Protein AF-A0A919CP93-F1 (afdb_monomer_lite)

InterPro domains:
  IPR036648 Nitrile hydratase alpha /Thiocyanate hydrolase gamma superfamily [G3DSA:3.90.330.10] (2-70)
  IPR036648 Nitrile hydratase alpha /Thiocyanate hydrolase gamma superfamily [SSF56209] (17-56)

Foldseek 3Di:
DDPPPDPPVDQDFLLCCQVPPVLVVCCQVPVQVSVVSNVQHDDPQKDWHKDFDADDPPQPGRTFKIKIWIDHPPDIFIAIDGHLCDQPSCCVRPVGRQHNDRRDVSSSVVRNVRSCVRCVSVVDDD

Structure (mmCIF, N/CA/C/O backbone):
data_AF-A0A919CP93-F1
#
_entry.id   AF-A0A919CP93-F1
#
loop_
_atom_site.group_PDB
_atom_site.id
_atom_site.type_symbol
_atom_site.label_atom_id
_atom_site.label_alt_id
_atom_site.label_comp_id
_atom_site.label_asym_id
_atom_site.label_entity_id
_atom_site.label_seq_id
_atom_site.pdbx_PDB_ins_code
_atom_site.Cartn_x
_atom_site.Cartn_y
_atom_site.Cartn_z
_atom_site.occupancy
_atom_site.B_iso_or_equiv
_atom_site.auth_seq_id
_atom_site.auth_comp_id
_atom_site.auth_asym_id
_atom_site.auth_atom_id
_atom_site.pdbx_PDB_model_num
ATOM 1 N N . MET A 1 1 ? -6.325 23.491 -28.810 1.00 34.91 1 MET A N 1
ATOM 2 C CA . MET A 1 1 ? -6.969 23.348 -27.488 1.00 34.91 1 MET A CA 1
ATOM 3 C C . MET A 1 1 ? -5.973 22.654 -26.580 1.00 34.91 1 MET A C 1
ATOM 5 O O . MET A 1 1 ? -5.785 21.454 -26.713 1.00 34.91 1 MET A O 1
ATOM 9 N N . ALA A 1 2 ? -5.237 23.422 -25.778 1.00 32.25 2 ALA A N 1
ATOM 10 C CA . ALA A 1 2 ? -4.316 22.865 -24.796 1.00 32.25 2 ALA A CA 1
ATOM 11 C C . ALA A 1 2 ? -5.155 22.391 -23.607 1.00 32.25 2 ALA A C 1
ATOM 13 O O . ALA A 1 2 ? -5.839 23.199 -22.982 1.00 32.25 2 ALA A O 1
ATOM 14 N N . VAL A 1 3 ? -5.171 21.082 -23.364 1.00 37.38 3 VAL A N 1
ATOM 15 C CA . VAL A 1 3 ? -5.773 20.525 -22.156 1.00 37.38 3 VAL A CA 1
ATOM 16 C C . VAL A 1 3 ? -4.881 20.931 -20.986 1.00 37.38 3 VAL A C 1
ATOM 18 O O . VAL A 1 3 ? -3.720 20.542 -20.904 1.00 37.38 3 VAL A O 1
ATOM 21 N N . GLN A 1 4 ? -5.405 21.813 -20.143 1.00 33.88 4 GLN A N 1
ATOM 22 C CA . GLN A 1 4 ? -4.829 22.127 -18.845 1.00 33.88 4 GLN A CA 1
ATOM 23 C C . GLN A 1 4 ? -5.000 20.886 -17.972 1.00 33.88 4 GLN A C 1
ATOM 25 O O . GLN A 1 4 ? -6.109 20.577 -17.542 1.00 33.88 4 GLN A O 1
ATOM 30 N N . THR A 1 5 ? -3.920 20.139 -17.756 1.00 40.50 5 THR A N 1
ATOM 31 C CA . THR A 1 5 ? -3.876 19.142 -16.688 1.00 40.50 5 THR A CA 1
ATOM 32 C C . THR A 1 5 ? -3.681 19.916 -15.394 1.00 40.50 5 THR A C 1
ATOM 34 O O . THR A 1 5 ? -2.622 20.477 -15.142 1.00 40.50 5 THR A O 1
ATOM 37 N N . GLN A 1 6 ? -4.771 20.038 -14.653 1.00 37.25 6 GLN A N 1
ATOM 38 C CA . GLN A 1 6 ? -4.852 20.649 -13.340 1.00 37.25 6 GLN A CA 1
ATOM 39 C C . GLN A 1 6 ? -3.859 19.963 -12.385 1.00 37.25 6 GLN A C 1
ATOM 41 O O . GLN A 1 6 ? -3.941 18.756 -12.162 1.00 37.25 6 GLN A O 1
ATOM 46 N N . ASP A 1 7 ? -2.906 20.733 -11.859 1.00 41.09 7 ASP A N 1
ATOM 47 C CA . ASP A 1 7 ? -2.049 20.373 -10.725 1.00 41.09 7 ASP A CA 1
ATOM 48 C C . ASP A 1 7 ? -2.902 20.333 -9.441 1.00 41.09 7 ASP A C 1
ATOM 50 O O . ASP A 1 7 ? -2.888 21.245 -8.614 1.00 41.09 7 ASP A O 1
ATOM 54 N N . ASP A 1 8 ? -3.687 19.270 -9.278 1.00 41.16 8 ASP A N 1
ATOM 55 C CA . ASP A 1 8 ? -4.233 18.870 -7.983 1.00 41.16 8 ASP A CA 1
ATOM 56 C C . ASP A 1 8 ? -3.084 18.251 -7.177 1.00 41.16 8 ASP A C 1
ATOM 58 O O . ASP A 1 8 ? -2.821 17.066 -7.351 1.00 41.16 8 ASP A O 1
ATOM 62 N N . GLY A 1 9 ? -2.355 19.052 -6.380 1.00 43.19 9 GLY A N 1
ATOM 63 C CA . GLY A 1 9 ? -1.262 18.651 -5.465 1.00 43.19 9 GLY A CA 1
ATOM 64 C C . GLY A 1 9 ? -0.822 17.185 -5.582 1.00 43.19 9 GLY A C 1
ATOM 65 O O . GLY A 1 9 ? -1.248 16.347 -4.788 1.00 43.19 9 GLY A O 1
ATOM 66 N N . ALA A 1 10 ? -0.058 16.874 -6.634 1.00 56.97 10 ALA A N 1
ATOM 67 C CA . ALA A 1 10 ? 0.012 15.523 -7.178 1.00 56.97 10 ALA A CA 1
ATOM 68 C C . ALA A 1 10 ? 0.591 14.523 -6.169 1.00 56.97 10 ALA A C 1
ATOM 70 O O . ALA A 1 10 ? 1.747 14.635 -5.760 1.00 56.97 10 ALA A O 1
ATOM 71 N N . ALA A 1 11 ? -0.210 13.519 -5.800 1.00 76.25 11 ALA A N 1
ATOM 72 C CA . ALA A 1 11 ? 0.276 12.344 -5.088 1.00 76.25 11 ALA A CA 1
ATOM 73 C C . ALA A 1 11 ? 1.492 11.772 -5.827 1.00 76.25 11 ALA A C 1
ATOM 75 O O . ALA A 1 11 ? 1.420 11.504 -7.032 1.00 76.25 11 ALA A O 1
ATOM 76 N N . ILE A 1 12 ? 2.606 11.591 -5.118 1.00 85.56 12 ILE A N 1
ATOM 77 C CA . ILE A 1 12 ? 3.818 11.054 -5.735 1.00 85.56 12 ILE A CA 1
ATOM 78 C C . ILE A 1 12 ? 3.608 9.571 -6.069 1.00 85.56 12 ILE A C 1
ATOM 80 O O . ILE A 1 12 ? 2.811 8.875 -5.434 1.00 85.56 12 ILE A O 1
ATOM 84 N N . SER A 1 13 ? 4.307 9.078 -7.091 1.00 88.19 13 SER A N 1
ATOM 85 C CA . SER A 1 13 ? 4.160 7.685 -7.523 1.00 88.19 13 SER A CA 1
ATOM 86 C C . SER A 1 13 ? 4.584 6.709 -6.426 1.00 88.19 13 SER A C 1
ATOM 88 O O . SER A 1 13 ? 5.592 6.922 -5.751 1.00 88.19 13 SER A O 1
ATOM 90 N N . THR A 1 14 ? 3.875 5.583 -6.302 1.00 88.31 14 THR A N 1
ATOM 91 C CA . THR A 1 14 ? 4.227 4.521 -5.341 1.00 88.31 14 THR A CA 1
ATOM 92 C C . THR A 1 14 ? 5.563 3.856 -5.673 1.00 88.31 14 THR A C 1
ATOM 94 O O . THR A 1 14 ? 6.186 3.255 -4.798 1.00 88.31 14 THR A O 1
ATOM 97 N N . ALA A 1 15 ? 6.056 4.024 -6.906 1.00 87.94 15 ALA A N 1
ATOM 98 C CA . ALA A 1 15 ? 7.374 3.563 -7.328 1.00 87.94 15 ALA A CA 1
ATOM 99 C C . ALA A 1 15 ? 8.516 4.146 -6.470 1.00 87.94 15 ALA A C 1
ATOM 101 O O . ALA A 1 15 ? 9.510 3.457 -6.249 1.00 87.94 15 ALA A O 1
ATOM 102 N N . ILE A 1 16 ? 8.356 5.361 -5.918 1.00 89.50 16 ILE A N 1
ATOM 103 C CA . ILE A 1 16 ? 9.387 6.006 -5.086 1.00 89.50 16 ILE A CA 1
ATOM 104 C C . ILE A 1 16 ? 9.735 5.186 -3.838 1.00 89.50 16 ILE A C 1
ATOM 106 O O . ILE A 1 16 ? 10.870 5.218 -3.378 1.00 89.50 16 ILE A O 1
ATOM 110 N N . VAL A 1 17 ? 8.787 4.393 -3.324 1.00 90.44 17 VAL A N 1
ATOM 111 C CA . VAL A 1 17 ? 8.987 3.520 -2.156 1.00 90.44 17 VAL A CA 1
ATOM 112 C C . VAL A 1 17 ? 10.086 2.482 -2.401 1.00 90.44 17 VAL A C 1
ATOM 114 O O . VAL A 1 17 ? 10.728 2.020 -1.455 1.00 90.44 17 VAL A O 1
ATOM 117 N N . TRP A 1 18 ? 10.295 2.105 -3.661 1.00 87.62 18 TRP A N 1
ATOM 118 C CA . TRP A 1 18 ? 11.258 1.083 -4.060 1.00 87.62 18 TRP A CA 1
ATOM 119 C C . TRP A 1 18 ? 12.614 1.669 -4.447 1.00 87.62 18 TRP A C 1
ATOM 121 O O . TRP A 1 18 ? 13.627 1.017 -4.218 1.00 87.62 18 TRP A O 1
ATOM 131 N N . ASP A 1 19 ? 12.638 2.899 -4.964 1.00 88.00 19 ASP A N 1
ATOM 132 C CA . ASP A 1 19 ? 13.867 3.551 -5.437 1.00 88.00 19 ASP A CA 1
ATOM 133 C C . ASP A 1 19 ? 14.529 4.448 -4.385 1.00 88.00 19 ASP A C 1
ATOM 135 O O . ASP A 1 19 ? 15.748 4.616 -4.393 1.00 88.00 19 ASP A O 1
ATOM 139 N N . ASP A 1 20 ? 13.753 5.001 -3.452 1.00 90.12 20 ASP A N 1
ATOM 140 C CA . ASP A 1 20 ? 14.257 5.880 -2.403 1.00 90.12 20 ASP A CA 1
ATOM 141 C C . ASP A 1 20 ? 14.293 5.155 -1.049 1.00 90.12 20 ASP A C 1
ATOM 143 O O . ASP A 1 20 ? 13.298 5.020 -0.327 1.00 90.12 20 ASP A O 1
ATOM 147 N N . ALA A 1 21 ? 15.493 4.716 -0.664 1.00 87.50 21 ALA A N 1
ATOM 148 C CA . ALA A 1 21 ? 15.731 4.079 0.627 1.00 87.50 21 ALA A CA 1
ATOM 149 C C . ALA A 1 21 ? 15.425 5.004 1.823 1.00 87.50 21 ALA A C 1
ATOM 151 O O . ALA A 1 21 ? 15.030 4.517 2.887 1.00 87.50 21 ALA A O 1
ATOM 152 N N . ALA A 1 22 ? 15.594 6.324 1.681 1.00 89.94 22 ALA A N 1
ATOM 153 C CA . ALA A 1 22 ? 15.238 7.281 2.723 1.00 89.94 22 ALA A CA 1
ATOM 154 C C . ALA A 1 22 ? 13.714 7.398 2.847 1.00 89.94 22 ALA A C 1
ATOM 156 O O . ALA A 1 22 ? 13.202 7.372 3.969 1.00 89.94 22 ALA A O 1
ATOM 157 N N . PHE A 1 23 ? 12.987 7.426 1.726 1.00 92.00 23 PHE A N 1
ATOM 158 C CA . PHE A 1 23 ? 11.524 7.371 1.733 1.00 92.00 23 PHE A CA 1
ATOM 159 C C . PHE A 1 23 ? 11.019 6.076 2.371 1.00 92.00 23 PHE A C 1
ATOM 161 O O . PHE A 1 23 ? 10.191 6.115 3.278 1.00 92.00 23 PHE A O 1
ATOM 168 N N . LYS A 1 24 ? 11.570 4.920 1.982 1.00 90.00 24 LYS A N 1
ATOM 169 C CA . LYS A 1 24 ? 11.219 3.619 2.571 1.00 90.00 24 LYS A CA 1
ATOM 170 C C . LYS A 1 24 ? 11.461 3.578 4.081 1.00 90.00 24 LYS A C 1
ATOM 172 O O . LYS A 1 24 ? 10.636 3.056 4.829 1.00 90.00 24 LYS A O 1
ATOM 177 N N . ARG A 1 25 ? 12.571 4.153 4.553 1.00 89.44 25 ARG A N 1
ATOM 178 C CA . ARG A 1 25 ? 12.847 4.291 5.991 1.00 89.44 25 ARG A CA 1
ATOM 179 C C . ARG A 1 25 ? 11.831 5.190 6.690 1.00 89.44 25 ARG A C 1
ATOM 181 O O . ARG A 1 25 ? 11.361 4.813 7.758 1.00 89.44 25 ARG A O 1
ATOM 188 N N . ARG A 1 26 ? 11.476 6.333 6.093 1.00 92.56 26 ARG A N 1
ATOM 189 C CA . ARG A 1 26 ? 10.431 7.230 6.617 1.00 92.56 26 ARG A CA 1
ATOM 190 C C . ARG A 1 26 ? 9.078 6.533 6.678 1.00 92.56 26 ARG A C 1
ATOM 192 O O . ARG A 1 26 ? 8.384 6.654 7.672 1.00 92.56 26 ARG A O 1
ATOM 199 N N . LEU A 1 27 ? 8.730 5.752 5.664 1.00 91.81 27 LEU A N 1
ATOM 200 C CA . LEU A 1 27 ? 7.498 4.968 5.621 1.00 91.81 27 LEU A CA 1
ATOM 201 C C . LEU A 1 27 ? 7.431 3.913 6.739 1.00 91.81 27 LEU A C 1
ATOM 203 O O . LEU A 1 27 ? 6.354 3.636 7.255 1.00 91.81 27 LEU A O 1
ATOM 207 N N . LEU A 1 28 ? 8.574 3.345 7.138 1.00 89.81 28 LEU A N 1
ATOM 208 C CA . LEU A 1 28 ? 8.665 2.414 8.268 1.00 89.81 28 LEU A CA 1
ATOM 209 C C . LEU A 1 28 ? 8.559 3.114 9.631 1.00 89.81 28 LEU A C 1
ATOM 211 O O . LEU A 1 28 ? 7.978 2.542 10.549 1.00 89.81 28 LEU A O 1
ATOM 215 N N . SER A 1 29 ? 9.127 4.315 9.785 1.00 91.56 29 SER A N 1
ATOM 216 C CA . SER A 1 29 ? 9.116 5.051 11.060 1.00 91.56 29 SER A CA 1
ATOM 217 C C . SER A 1 29 ? 7.854 5.889 11.270 1.00 91.56 29 SER A C 1
ATOM 219 O O . SER A 1 29 ? 7.359 5.999 12.386 1.00 91.56 29 SER A O 1
ATOM 221 N N . GLU A 1 30 ? 7.344 6.489 10.199 1.00 92.62 30 GLU A N 1
ATOM 222 C CA . GLU A 1 30 ? 6.253 7.463 10.181 1.00 92.62 30 GLU A CA 1
ATOM 223 C C . GLU A 1 30 ? 5.298 7.150 9.010 1.00 92.62 30 GLU A C 1
ATOM 225 O O . GLU A 1 30 ? 5.229 7.888 8.020 1.00 92.62 30 GLU A O 1
ATOM 230 N N . PRO A 1 31 ? 4.543 6.040 9.086 1.00 93.62 31 PRO A N 1
ATOM 231 C CA . PRO A 1 31 ? 3.770 5.542 7.952 1.00 93.62 31 PRO A CA 1
ATOM 232 C C . PRO A 1 31 ? 2.665 6.501 7.504 1.00 93.62 31 PRO A C 1
ATOM 234 O O . PRO A 1 31 ? 2.467 6.672 6.308 1.00 93.62 31 PRO A O 1
ATOM 237 N N . LYS A 1 32 ? 1.957 7.163 8.429 1.00 93.75 32 LYS A N 1
ATOM 238 C CA . LYS A 1 32 ? 0.845 8.069 8.085 1.00 93.75 32 LYS A CA 1
ATOM 239 C C . LYS A 1 32 ? 1.267 9.262 7.213 1.00 93.75 32 LYS A C 1
ATOM 241 O O . LYS A 1 32 ? 0.675 9.430 6.146 1.00 93.75 32 LYS A O 1
ATOM 246 N N . PRO A 1 33 ? 2.259 10.091 7.601 1.00 93.25 33 PRO A N 1
ATOM 247 C CA . PRO A 1 33 ? 2.676 11.209 6.758 1.00 93.25 33 PRO A CA 1
ATOM 248 C C . PRO A 1 33 ? 3.252 10.734 5.419 1.00 93.25 33 PRO A C 1
ATOM 250 O O . PRO A 1 33 ? 2.928 11.326 4.394 1.00 93.25 33 PRO A O 1
ATOM 253 N N . ALA A 1 34 ? 4.011 9.633 5.400 1.00 94.31 34 ALA A N 1
ATOM 254 C CA . ALA A 1 34 ? 4.544 9.070 4.161 1.00 94.31 34 ALA A CA 1
ATOM 255 C C . ALA A 1 34 ? 3.435 8.555 3.221 1.00 94.31 34 ALA A C 1
ATOM 257 O O . ALA A 1 34 ? 3.460 8.830 2.025 1.00 94.31 34 ALA A O 1
ATOM 258 N N . LEU A 1 35 ? 2.417 7.865 3.747 1.00 94.50 35 LEU A N 1
ATOM 259 C CA . LEU A 1 35 ? 1.247 7.430 2.973 1.00 94.50 35 LEU A CA 1
ATOM 260 C C . LEU A 1 35 ? 0.461 8.617 2.408 1.00 94.50 35 LEU A C 1
ATOM 262 O O . LEU A 1 35 ? -0.009 8.551 1.271 1.00 94.50 35 LEU A O 1
ATOM 266 N N . ARG A 1 36 ? 0.378 9.728 3.150 1.00 94.25 36 ARG A N 1
ATOM 267 C CA . ARG A 1 36 ? -0.276 10.950 2.671 1.00 94.25 36 ARG A CA 1
ATOM 268 C C . ARG A 1 36 ? 0.418 11.524 1.435 1.00 94.25 36 ARG A C 1
ATOM 270 O O . ARG A 1 36 ? -0.272 11.959 0.519 1.00 94.25 36 ARG A O 1
ATOM 277 N N . GLU A 1 37 ? 1.750 11.479 1.377 1.00 92.81 37 GLU A N 1
ATOM 278 C CA . GLU A 1 37 ? 2.525 11.883 0.189 1.00 92.81 37 GLU A CA 1
ATOM 279 C C . GLU A 1 37 ? 2.191 11.006 -1.038 1.00 92.81 37 GLU A C 1
ATOM 281 O O . GLU A 1 37 ? 2.135 11.510 -2.159 1.00 92.81 37 GLU A O 1
ATOM 286 N N . LEU A 1 38 ? 1.871 9.720 -0.827 1.00 91.50 38 LEU A N 1
ATOM 287 C CA . LEU A 1 38 ? 1.426 8.774 -1.867 1.00 91.50 38 LEU A CA 1
ATOM 288 C C . LEU A 1 38 ? -0.062 8.924 -2.257 1.00 91.50 38 LEU A C 1
ATOM 290 O O . LEU A 1 38 ? -0.574 8.166 -3.091 1.00 91.50 38 LEU A O 1
ATOM 294 N N . GLY A 1 39 ? -0.779 9.876 -1.651 1.00 92.06 39 GLY A N 1
ATOM 295 C CA . GLY A 1 39 ? -2.214 10.086 -1.858 1.00 92.06 39 GLY A CA 1
ATOM 296 C C . GLY A 1 39 ? -3.112 9.125 -1.075 1.00 92.06 39 GLY A C 1
ATOM 297 O O . GLY A 1 39 ? -4.266 8.935 -1.450 1.00 92.06 39 GLY A O 1
ATOM 298 N N . ILE A 1 40 ? -2.598 8.502 -0.010 1.00 93.44 40 ILE A N 1
ATOM 299 C CA . ILE A 1 40 ? -3.349 7.615 0.886 1.00 93.44 40 ILE A CA 1
ATOM 300 C C . ILE A 1 40 ? -3.519 8.327 2.233 1.00 93.44 40 ILE A C 1
ATOM 302 O O . ILE A 1 40 ? -2.603 8.378 3.054 1.00 93.44 40 ILE A O 1
ATOM 306 N N . ALA A 1 41 ? -4.699 8.899 2.466 1.00 93.38 41 ALA A N 1
ATOM 307 C CA . ALA A 1 41 ? -5.022 9.570 3.720 1.00 93.38 41 ALA A CA 1
ATOM 308 C C . ALA A 1 41 ? -5.543 8.558 4.751 1.00 93.38 41 ALA A C 1
ATOM 310 O O . ALA A 1 41 ? -6.650 8.041 4.624 1.00 93.38 41 ALA A O 1
ATOM 311 N N . VAL A 1 42 ? -4.741 8.278 5.779 1.00 93.38 42 VAL A N 1
ATOM 312 C CA . VAL A 1 42 ? -5.143 7.416 6.897 1.00 93.38 42 VAL A CA 1
ATOM 313 C C . VAL A 1 42 ? -5.656 8.283 8.056 1.00 93.38 42 VAL A C 1
ATOM 315 O O . VAL A 1 42 ? -4.922 9.179 8.477 1.00 93.38 42 VAL A O 1
ATOM 318 N N . PRO A 1 43 ? -6.862 8.028 8.596 1.00 93.38 43 PRO A N 1
ATOM 319 C CA . PRO A 1 43 ? -7.398 8.755 9.746 1.00 93.38 43 PRO A CA 1
ATOM 320 C C . PRO A 1 43 ? -6.505 8.704 10.998 1.00 93.38 43 PRO A C 1
ATOM 322 O O . PRO A 1 43 ? -5.732 7.763 11.218 1.00 93.38 43 PRO A O 1
ATOM 325 N N . ASP A 1 44 ? -6.629 9.710 11.864 1.00 92.06 44 ASP A N 1
ATOM 326 C CA . ASP A 1 44 ? -5.809 9.824 13.077 1.00 92.06 44 ASP A CA 1
ATOM 327 C C . ASP A 1 44 ? -6.063 8.696 14.086 1.00 92.06 44 ASP A C 1
ATOM 329 O O . ASP A 1 44 ? -5.132 8.257 14.761 1.00 92.06 44 ASP A O 1
ATOM 333 N N . ASP A 1 45 ? -7.280 8.159 14.115 1.00 94.00 45 ASP A N 1
ATOM 334 C CA . ASP A 1 45 ? -7.710 7.061 14.982 1.00 94.00 45 ASP A CA 1
ATOM 335 C C . ASP A 1 45 ? -7.388 5.658 14.429 1.00 94.00 45 ASP A C 1
ATOM 337 O O . ASP A 1 45 ? -7.667 4.661 15.090 1.00 94.00 45 ASP A O 1
ATOM 341 N N . VAL A 1 46 ? -6.785 5.563 13.237 1.00 95.31 46 VAL A N 1
ATOM 342 C CA . VAL A 1 46 ? -6.339 4.296 12.631 1.00 95.31 46 VAL A CA 1
ATOM 343 C C . VAL A 1 46 ? -4.843 4.103 12.877 1.00 95.31 46 VAL A C 1
ATOM 345 O O . VAL A 1 46 ? -4.038 4.950 12.497 1.00 95.31 46 VAL A O 1
ATOM 348 N N . SER A 1 47 ? -4.430 2.997 13.487 1.00 94.75 47 SER A N 1
ATOM 349 C CA . SER A 1 47 ? -3.017 2.616 13.589 1.00 94.75 47 SER A CA 1
ATOM 350 C C . SER A 1 47 ? -2.529 2.040 12.247 1.00 94.75 47 SER A C 1
ATOM 352 O O . SER A 1 47 ? -3.312 1.464 11.492 1.00 94.75 47 SER A O 1
ATOM 354 N N . VAL A 1 48 ? -1.242 2.211 11.919 1.00 95.88 48 VAL A N 1
ATOM 355 C CA . VAL A 1 48 ? -0.639 1.634 10.705 1.00 95.88 48 VAL A CA 1
ATOM 356 C C . VAL A 1 48 ? 0.619 0.873 11.074 1.00 95.88 48 VAL A C 1
ATOM 358 O O . VAL A 1 48 ? 1.541 1.442 11.659 1.00 95.88 48 VAL A O 1
ATOM 361 N N . ARG A 1 49 ? 0.692 -0.391 10.659 1.00 93.69 49 ARG A N 1
ATOM 362 C CA 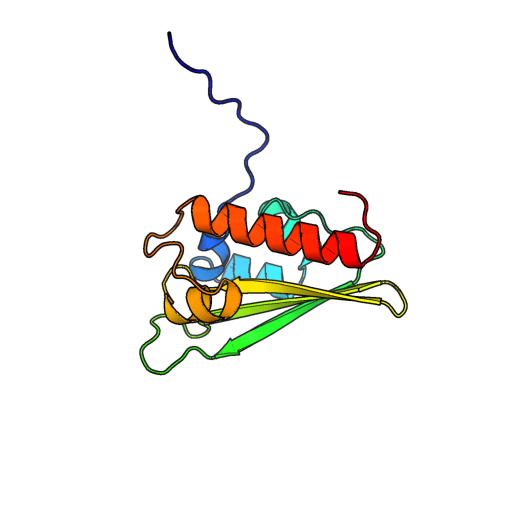. ARG A 1 49 ? 1.883 -1.229 10.786 1.00 93.69 49 ARG A CA 1
ATOM 363 C C . ARG A 1 49 ? 2.301 -1.761 9.423 1.00 93.69 49 ARG A C 1
ATOM 365 O O . ARG A 1 49 ? 1.490 -2.312 8.686 1.00 93.69 49 ARG A O 1
ATOM 372 N N . LEU A 1 50 ? 3.584 -1.625 9.106 1.00 92.88 50 LEU A N 1
ATOM 373 C CA . LEU A 1 50 ? 4.160 -2.114 7.859 1.00 92.88 50 LEU A CA 1
ATOM 374 C C . LEU A 1 50 ? 4.830 -3.472 8.078 1.00 92.88 50 LEU A C 1
ATOM 376 O O . LEU A 1 50 ? 5.677 -3.625 8.957 1.00 92.88 50 LEU A O 1
ATOM 380 N N . VAL A 1 51 ? 4.469 -4.451 7.255 1.00 90.50 51 VAL A N 1
ATOM 381 C CA . VAL A 1 51 ? 5.118 -5.763 7.192 1.00 90.50 51 VAL A CA 1
ATOM 382 C C . VAL A 1 51 ? 5.739 -5.906 5.811 1.00 90.50 51 VAL A C 1
ATOM 384 O O . VAL A 1 51 ? 5.058 -5.795 4.795 1.00 90.50 51 VAL A O 1
ATOM 387 N N . THR A 1 52 ? 7.049 -6.131 5.759 1.00 86.38 52 THR A N 1
ATOM 388 C CA . THR A 1 52 ? 7.763 -6.360 4.499 1.00 86.38 52 THR A CA 1
ATOM 389 C C . THR A 1 52 ? 8.001 -7.853 4.315 1.00 86.38 52 THR A C 1
ATOM 391 O O . THR A 1 52 ? 8.317 -8.564 5.268 1.00 86.38 52 THR A O 1
ATOM 394 N N . SER A 1 53 ? 7.842 -8.340 3.089 1.00 79.38 53 SER A N 1
ATOM 395 C CA . SER A 1 53 ? 8.180 -9.719 2.731 1.00 79.38 53 SER A CA 1
ATOM 396 C C . SER A 1 53 ? 9.442 -9.742 1.876 1.00 79.38 53 SER A C 1
ATOM 398 O O . SER A 1 53 ? 9.730 -8.783 1.156 1.00 79.38 53 SER A O 1
ATOM 400 N N . LYS A 1 54 ? 10.237 -10.807 2.005 1.00 72.50 54 LYS A N 1
ATOM 401 C CA . LYS A 1 54 ? 11.408 -11.024 1.152 1.00 72.50 54 LYS A CA 1
ATOM 402 C C . LYS A 1 54 ? 10.942 -11.458 -0.238 1.00 72.50 54 LYS A C 1
ATOM 404 O O . LYS A 1 54 ? 10.002 -12.245 -0.337 1.00 72.50 54 LYS A O 1
ATOM 409 N N . GLY A 1 55 ? 11.595 -10.936 -1.276 1.00 63.72 55 GLY A N 1
ATOM 410 C CA . GLY A 1 55 ? 11.310 -11.291 -2.666 1.00 63.72 55 GLY A CA 1
ATOM 411 C C . GLY A 1 55 ? 11.468 -12.781 -2.976 1.00 63.72 55 GLY A C 1
ATOM 412 O O . GLY A 1 55 ? 12.113 -13.529 -2.232 1.00 63.72 55 GLY A O 1
ATOM 413 N N . ALA A 1 56 ? 10.873 -13.216 -4.086 1.00 65.75 56 ALA A N 1
ATOM 414 C CA . ALA A 1 56 ? 11.105 -14.549 -4.624 1.00 65.75 56 ALA A CA 1
ATOM 415 C C . ALA A 1 56 ? 12.540 -14.650 -5.183 1.00 65.75 56 ALA A C 1
ATOM 417 O O . ALA A 1 56 ? 13.141 -13.633 -5.540 1.00 65.75 56 ALA A O 1
ATOM 418 N N . PRO A 1 57 ? 13.118 -15.861 -5.295 1.00 62.44 57 PRO A N 1
ATOM 419 C CA . PRO A 1 57 ? 14.407 -16.036 -5.957 1.00 62.44 57 PRO A CA 1
ATOM 420 C C . PRO A 1 57 ? 14.376 -15.458 -7.382 1.00 62.44 57 PRO A C 1
ATOM 422 O O . PRO A 1 57 ? 13.595 -15.919 -8.213 1.00 62.44 57 PRO A O 1
ATOM 425 N N . GLY A 1 58 ? 15.228 -14.465 -7.656 1.00 63.59 58 GLY A N 1
ATOM 426 C CA . GLY A 1 58 ? 15.318 -13.788 -8.955 1.00 63.59 58 GLY A CA 1
ATOM 427 C C . GLY A 1 58 ? 14.634 -12.418 -9.043 1.00 63.59 58 GLY A C 1
ATOM 428 O O . GLY A 1 58 ? 14.759 -11.779 -10.084 1.00 63.59 58 GLY A O 1
ATOM 429 N N . ASP A 1 59 ? 13.952 -11.950 -7.990 1.00 64.19 59 ASP A N 1
ATOM 430 C CA . ASP A 1 59 ? 13.531 -10.544 -7.899 1.00 64.19 59 ASP A CA 1
ATOM 431 C C . ASP A 1 59 ? 14.763 -9.625 -7.750 1.00 64.19 59 ASP A C 1
ATOM 433 O O . ASP A 1 59 ? 15.721 -9.964 -7.052 1.00 64.19 59 ASP A O 1
ATOM 437 N N . GLU A 1 60 ? 14.738 -8.459 -8.406 1.00 65.69 60 GLU A N 1
ATOM 438 C CA . GLU A 1 60 ? 15.811 -7.452 -8.308 1.00 65.69 60 GLU A CA 1
ATOM 439 C C . GLU A 1 60 ? 15.818 -6.729 -6.950 1.00 65.69 60 GLU A C 1
ATOM 441 O O . GLU A 1 60 ? 16.869 -6.292 -6.484 1.00 65.69 60 GLU A O 1
ATOM 446 N N . ASP A 1 61 ? 14.654 -6.615 -6.307 1.00 64.94 61 ASP A N 1
ATOM 447 C CA . ASP A 1 61 ? 14.495 -5.931 -5.025 1.00 64.94 61 ASP A CA 1
ATOM 448 C C . ASP A 1 61 ? 14.616 -6.916 -3.843 1.00 64.94 61 ASP A C 1
ATOM 450 O O . ASP A 1 61 ? 14.034 -8.002 -3.858 1.00 64.94 61 ASP A O 1
ATOM 454 N N . ASP A 1 62 ? 15.267 -6.499 -2.747 1.00 67.56 62 ASP A N 1
ATOM 455 C CA . ASP A 1 62 ? 15.359 -7.289 -1.496 1.00 67.56 62 ASP A CA 1
ATOM 456 C C . ASP A 1 62 ? 13.979 -7.665 -0.916 1.00 67.56 62 ASP A C 1
ATOM 458 O O . ASP A 1 62 ? 13.801 -8.687 -0.242 1.00 67.56 62 ASP A O 1
ATOM 462 N N . HIS A 1 63 ? 12.982 -6.829 -1.198 1.00 79.69 63 HIS A N 1
ATOM 463 C CA . HIS A 1 63 ? 11.587 -7.021 -0.839 1.00 79.69 63 HIS A CA 1
ATOM 464 C C . HIS A 1 63 ? 10.731 -6.832 -2.086 1.00 79.69 63 HIS A C 1
ATOM 466 O O . HIS A 1 63 ? 10.892 -5.826 -2.766 1.00 79.69 63 HIS A O 1
ATOM 472 N N . SER A 1 64 ? 9.787 -7.733 -2.354 1.00 85.31 64 S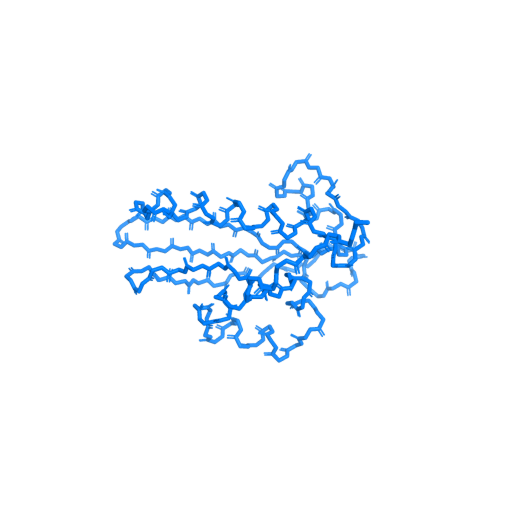ER A N 1
ATOM 473 C CA . SER A 1 64 ? 8.903 -7.618 -3.527 1.00 85.31 64 SER A CA 1
ATOM 474 C C . SER A 1 64 ? 7.475 -7.200 -3.184 1.00 85.31 64 SER A C 1
ATOM 476 O O . SER A 1 64 ? 6.710 -6.820 -4.069 1.00 85.31 64 SER A O 1
ATOM 478 N N . LEU A 1 65 ? 7.106 -7.247 -1.902 1.00 89.56 65 LEU A N 1
ATOM 479 C CA . LEU A 1 65 ? 5.762 -6.936 -1.437 1.00 89.56 65 LEU A CA 1
ATOM 480 C C . LEU A 1 65 ? 5.789 -6.366 -0.017 1.00 89.56 65 LEU A C 1
ATOM 482 O O . LEU A 1 65 ? 6.403 -6.938 0.893 1.00 89.56 65 LEU A O 1
ATOM 486 N N . MET A 1 66 ? 5.083 -5.253 0.167 1.00 92.62 66 MET A N 1
ATOM 487 C CA . MET A 1 66 ? 4.809 -4.653 1.468 1.00 92.62 66 MET A CA 1
ATOM 488 C C . MET A 1 66 ? 3.316 -4.740 1.783 1.00 92.62 66 MET A C 1
ATOM 490 O O . MET A 1 66 ? 2.478 -4.442 0.934 1.00 92.62 66 MET A O 1
ATOM 494 N N . GLN A 1 67 ? 2.988 -5.131 3.009 1.00 94.38 67 GLN A N 1
ATOM 495 C CA . GLN A 1 67 ? 1.631 -5.165 3.541 1.00 94.38 67 GLN A CA 1
ATOM 496 C C . GLN A 1 67 ? 1.467 -4.063 4.584 1.00 94.38 67 GLN A C 1
ATOM 498 O O . GLN A 1 67 ? 2.237 -3.987 5.543 1.00 94.38 67 GLN A O 1
ATOM 503 N N . PHE A 1 68 ? 0.428 -3.254 4.425 1.00 96.00 68 PHE A N 1
ATOM 504 C CA . PHE A 1 68 ? 0.011 -2.272 5.416 1.00 96.00 68 PHE A CA 1
ATOM 505 C C . PHE A 1 68 ? -1.152 -2.850 6.197 1.00 96.00 68 PHE A C 1
ATOM 507 O O . PHE A 1 68 ? -2.214 -3.091 5.631 1.00 96.00 68 PHE A O 1
ATOM 514 N N . VAL A 1 69 ? -0.942 -3.088 7.485 1.00 96.06 69 VAL A N 1
ATOM 515 C CA . VAL A 1 69 ? -1.988 -3.488 8.423 1.00 96.06 69 VAL A CA 1
ATOM 516 C C . VAL A 1 69 ? -2.535 -2.222 9.064 1.00 96.06 69 VAL A C 1
ATOM 518 O O . VAL A 1 69 ? -1.775 -1.422 9.610 1.00 96.06 69 VAL A O 1
ATOM 521 N N . LEU A 1 70 ? -3.842 -2.037 8.941 1.00 96.44 70 LEU A N 1
ATOM 522 C CA . LEU A 1 70 ? -4.596 -0.917 9.476 1.00 96.44 70 LEU A CA 1
ATOM 523 C C . LEU A 1 70 ? -5.468 -1.435 10.615 1.00 96.44 70 LEU A C 1
ATOM 525 O O . LEU A 1 70 ? -6.163 -2.432 10.425 1.00 96.44 70 LEU A O 1
ATOM 529 N N . GLU A 1 71 ? -5.457 -0.769 11.764 1.00 95.69 71 GLU A N 1
ATOM 530 C CA . GLU A 1 71 ? -6.227 -1.192 12.943 1.00 95.69 71 GLU A CA 1
ATOM 531 C C . GLU A 1 71 ? -7.005 -0.003 13.514 1.00 95.69 71 GLU A C 1
ATOM 533 O O . GLU A 1 71 ? -6.465 1.098 13.634 1.00 95.69 71 GLU A O 1
ATOM 538 N N . ARG A 1 72 ? -8.271 -0.214 13.874 1.00 94.88 72 ARG A N 1
ATOM 539 C CA . ARG A 1 72 ? -9.134 0.774 14.534 1.00 94.88 72 ARG A CA 1
ATOM 540 C C . ARG A 1 72 ? -9.977 0.053 15.579 1.00 94.88 72 ARG A C 1
ATOM 542 O O . ARG A 1 72 ? -10.901 -0.673 15.232 1.00 94.88 72 ARG A O 1
ATOM 549 N N . GLY A 1 73 ? -9.675 0.267 16.858 1.00 90.44 73 GLY A N 1
ATOM 550 C CA . GLY A 1 73 ? -10.306 -0.510 17.928 1.00 90.44 73 GLY A CA 1
ATOM 551 C C . GLY A 1 73 ? -10.016 -2.004 17.755 1.00 90.44 73 GLY A C 1
ATOM 552 O O . GLY A 1 73 ? -8.851 -2.383 17.674 1.00 90.44 73 GLY A O 1
ATOM 553 N N . ASP A 1 74 ? -11.070 -2.816 17.662 1.00 90.38 74 ASP A N 1
ATOM 554 C CA . ASP A 1 74 ? -10.981 -4.267 17.431 1.00 90.38 74 ASP A CA 1
ATOM 555 C C . ASP A 1 74 ? -11.039 -4.650 15.937 1.00 90.38 74 ASP A C 1
ATOM 557 O O . ASP A 1 74 ? -10.863 -5.818 15.581 1.00 90.38 74 ASP A O 1
ATOM 561 N N . ASP A 1 75 ? -11.273 -3.676 15.051 1.00 93.19 75 ASP A N 1
ATOM 562 C CA . ASP A 1 75 ? -11.331 -3.893 13.610 1.00 93.19 75 ASP A CA 1
ATOM 563 C C . ASP A 1 75 ? -9.943 -3.768 12.979 1.00 93.19 75 ASP A C 1
ATOM 565 O O . ASP A 1 75 ? -9.145 -2.888 13.318 1.00 93.19 75 ASP A O 1
ATOM 569 N N . PHE A 1 76 ? -9.669 -4.618 11.990 1.00 94.88 76 PHE A N 1
ATOM 570 C CA . PHE A 1 76 ? -8.448 -4.545 11.198 1.00 94.88 76 PHE A CA 1
ATOM 571 C C . PHE A 1 76 ? -8.724 -4.753 9.707 1.00 94.88 76 PHE A C 1
ATOM 573 O O . PHE A 1 76 ? -9.622 -5.487 9.293 1.00 94.88 76 PHE A O 1
ATOM 580 N N . ALA A 1 77 ? -7.909 -4.112 8.881 1.00 96.38 77 ALA A N 1
ATOM 581 C CA . ALA A 1 77 ? -7.897 -4.267 7.436 1.00 96.38 77 ALA A CA 1
ATOM 582 C C . ALA A 1 77 ? -6.455 -4.221 6.933 1.00 96.38 77 ALA A C 1
ATOM 584 O O . ALA A 1 77 ? -5.528 -3.886 7.668 1.00 96.38 77 ALA A O 1
ATOM 585 N N . HIS A 1 78 ? -6.240 -4.569 5.671 1.00 96.12 78 HIS A N 1
ATOM 586 C CA . HIS A 1 78 ? -4.932 -4.412 5.059 1.00 96.12 78 HIS A CA 1
ATOM 587 C C . HIS A 1 78 ? -5.050 -4.091 3.579 1.00 96.12 78 HIS A C 1
ATOM 589 O O . HIS A 1 78 ? -6.056 -4.405 2.946 1.00 96.12 78 HIS A O 1
ATOM 595 N N . PHE A 1 79 ? -3.990 -3.494 3.054 1.00 96.50 79 PHE A N 1
ATOM 596 C CA . PHE A 1 79 ? -3.758 -3.348 1.625 1.00 96.50 79 PHE A CA 1
ATOM 597 C C . PHE A 1 79 ? -2.290 -3.634 1.327 1.00 96.50 79 PHE A C 1
ATOM 599 O O . PHE A 1 79 ? -1.446 -3.708 2.233 1.00 96.50 79 PHE A O 1
ATOM 606 N N . PHE A 1 80 ? -1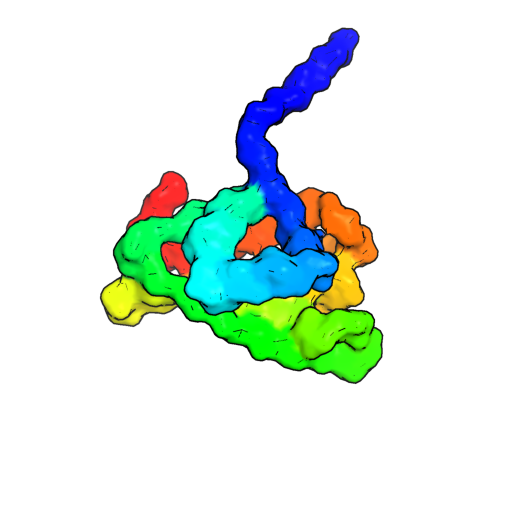.985 -3.798 0.048 1.00 94.94 80 PHE A N 1
ATOM 607 C CA . PHE A 1 80 ? -0.655 -4.180 -0.395 1.00 94.94 80 PHE A CA 1
ATOM 608 C C . PHE A 1 80 ? -0.031 -3.152 -1.333 1.00 94.94 80 PHE A C 1
ATOM 610 O O . PHE A 1 80 ? -0.700 -2.502 -2.133 1.00 94.94 80 PHE A O 1
ATOM 617 N N . LEU A 1 81 ? 1.293 -3.070 -1.263 1.00 93.94 81 LEU A N 1
ATOM 618 C CA . LEU A 1 81 ? 2.135 -2.324 -2.183 1.00 93.94 81 LEU A CA 1
ATOM 619 C C . LEU A 1 81 ? 3.153 -3.326 -2.745 1.00 93.94 81 LEU A C 1
ATOM 621 O O . LEU A 1 81 ? 4.124 -3.658 -2.059 1.00 93.94 81 LEU A O 1
ATOM 625 N N . PRO A 1 82 ? 2.896 -3.905 -3.931 1.00 92.69 82 PRO A N 1
ATOM 626 C CA . PRO A 1 82 ? 3.853 -4.768 -4.614 1.00 92.69 82 PRO A CA 1
ATOM 627 C C . PRO A 1 82 ? 4.902 -3.936 -5.360 1.00 92.69 82 PRO A C 1
ATOM 629 O O . PRO A 1 82 ? 4.635 -2.804 -5.772 1.00 92.69 82 PRO A O 1
ATOM 632 N N . SER A 1 83 ? 6.087 -4.506 -5.573 1.00 88.56 83 SER A N 1
ATOM 633 C CA . SER A 1 83 ? 7.111 -3.876 -6.404 1.00 88.56 83 SER A CA 1
ATOM 634 C C . S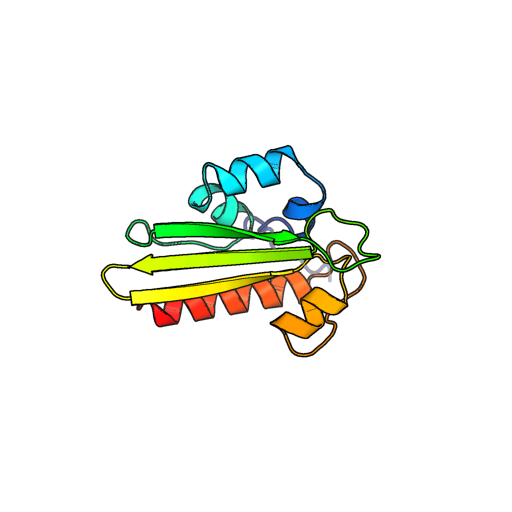ER A 1 83 ? 6.648 -3.800 -7.868 1.00 88.56 83 SER A C 1
ATOM 636 O O . SER A 1 83 ? 6.203 -4.811 -8.430 1.00 88.56 83 SER A O 1
ATOM 638 N N . PRO A 1 84 ? 6.805 -2.646 -8.546 1.00 86.25 84 PRO A N 1
ATOM 639 C CA . PRO A 1 84 ? 6.604 -2.546 -9.989 1.00 86.25 84 PRO A CA 1
ATOM 640 C C . PRO A 1 84 ? 7.538 -3.475 -10.780 1.00 86.25 84 PRO A C 1
ATOM 642 O O . PRO A 1 84 ? 7.189 -3.878 -11.891 1.00 86.25 84 PRO A O 1
ATOM 645 N N . ARG A 1 85 ? 8.702 -3.829 -10.209 1.00 87.00 85 ARG A N 1
ATOM 646 C CA . ARG A 1 85 ? 9.701 -4.731 -10.806 1.00 87.00 85 ARG A CA 1
ATOM 647 C C . ARG A 1 85 ? 9.419 -6.211 -10.556 1.00 87.00 85 ARG A C 1
ATOM 649 O O . ARG A 1 85 ? 10.060 -7.044 -11.185 1.00 87.00 85 ARG A O 1
ATOM 656 N N . SER A 1 86 ? 8.442 -6.554 -9.708 1.00 88.44 86 SER A N 1
ATOM 657 C CA . SER A 1 86 ? 8.056 -7.946 -9.449 1.00 88.44 86 SER A CA 1
ATOM 658 C C . SER A 1 86 ? 6.657 -8.254 -10.007 1.00 88.44 86 SER A C 1
ATOM 660 O O . SER A 1 86 ? 5.640 -8.051 -9.333 1.00 88.44 86 SER A O 1
ATOM 662 N N . PRO A 1 87 ? 6.558 -8.784 -11.246 1.00 87.38 87 PRO A N 1
ATOM 663 C CA . PRO A 1 87 ? 5.285 -9.217 -11.821 1.00 87.38 87 PRO A CA 1
ATOM 664 C C . PRO A 1 87 ? 4.568 -10.264 -10.961 1.00 87.38 87 PRO A C 1
ATOM 666 O O . PRO A 1 87 ? 3.340 -10.258 -10.880 1.00 87.38 87 PRO A O 1
ATOM 669 N N . CYS A 1 88 ? 5.329 -11.137 -10.296 1.00 87.12 88 CYS A N 1
ATOM 670 C CA . CYS A 1 88 ? 4.800 -12.163 -9.403 1.00 87.12 88 CYS A CA 1
ATOM 671 C C . CYS A 1 88 ? 4.092 -11.544 -8.192 1.00 87.12 88 CYS A C 1
ATOM 673 O O . CYS A 1 88 ? 2.994 -11.978 -7.849 1.00 87.12 88 CYS A O 1
ATOM 675 N N . ALA A 1 89 ? 4.664 -10.496 -7.587 1.00 89.00 89 ALA A N 1
ATOM 676 C CA . ALA A 1 89 ? 4.023 -9.785 -6.483 1.00 89.00 89 ALA A CA 1
ATOM 677 C C . ALA A 1 89 ? 2.713 -9.114 -6.925 1.00 89.00 89 ALA A C 1
ATOM 679 O O . ALA A 1 89 ? 1.694 -9.239 -6.247 1.00 89.00 89 ALA A O 1
ATOM 680 N N . GLN A 1 90 ? 2.701 -8.469 -8.097 1.00 91.62 90 GLN A N 1
ATOM 681 C CA . GLN A 1 90 ? 1.471 -7.890 -8.651 1.00 91.62 90 GLN A CA 1
ATOM 682 C C . GLN A 1 90 ? 0.400 -8.958 -8.903 1.00 91.62 90 GLN A C 1
ATOM 684 O O . GLN A 1 90 ? -0.761 -8.757 -8.553 1.00 91.62 90 GLN A O 1
ATOM 689 N N . GLN A 1 91 ? 0.782 -10.110 -9.465 1.00 91.12 91 GLN A N 1
ATOM 690 C CA . GLN A 1 91 ? -0.139 -11.219 -9.702 1.00 91.12 91 GLN A CA 1
ATOM 691 C C . GLN A 1 91 ? -0.677 -11.818 -8.397 1.00 91.12 91 GLN A C 1
ATOM 693 O O . GLN A 1 91 ? -1.859 -12.144 -8.338 1.00 91.12 91 GLN A O 1
ATOM 698 N N . ALA A 1 92 ? 0.151 -11.937 -7.358 1.00 89.31 92 ALA A N 1
ATOM 699 C CA . ALA A 1 92 ? -0.271 -12.448 -6.056 1.00 89.31 92 ALA A CA 1
ATOM 700 C C . ALA A 1 92 ? -1.308 -11.538 -5.379 1.00 89.31 92 ALA A C 1
ATOM 702 O O . ALA A 1 92 ? -2.263 -12.035 -4.790 1.00 89.31 92 ALA A O 1
ATOM 703 N N . VAL A 1 93 ? -1.143 -10.216 -5.491 1.00 92.56 93 VAL A N 1
ATOM 704 C CA . VAL A 1 93 ? -2.045 -9.233 -4.871 1.00 92.56 93 VAL A CA 1
ATOM 705 C C . VAL A 1 93 ? -3.307 -9.008 -5.706 1.00 92.56 93 VAL A C 1
ATOM 707 O O . VAL A 1 93 ? -4.416 -9.027 -5.182 1.00 92.56 93 VAL A O 1
ATOM 710 N N . TYR A 1 94 ? -3.153 -8.781 -7.013 1.00 93.44 94 TYR A N 1
ATOM 711 C CA . TYR A 1 94 ? -4.237 -8.308 -7.882 1.00 93.44 94 TYR A CA 1
ATOM 712 C C . TYR A 1 94 ? -4.784 -9.376 -8.836 1.00 93.44 94 TYR A C 1
ATOM 714 O O . TYR A 1 94 ? -5.636 -9.073 -9.673 1.00 93.44 94 TYR A O 1
ATOM 722 N N . GLY A 1 95 ? -4.272 -10.609 -8.779 1.00 92.94 95 GLY A N 1
ATOM 723 C CA . GLY A 1 95 ? -4.654 -11.700 -9.684 1.00 92.94 95 GLY A CA 1
ATOM 724 C C . GLY A 1 95 ? -4.194 -11.508 -11.135 1.00 92.94 95 GLY A C 1
ATOM 725 O O . GLY A 1 95 ? -4.549 -12.300 -12.006 1.00 92.94 95 GLY A O 1
ATOM 726 N N . ARG A 1 96 ? -3.421 -10.453 -11.422 1.00 92.25 96 ARG A N 1
ATOM 727 C CA . ARG A 1 96 ? -2.906 -10.110 -12.754 1.00 92.25 96 ARG A CA 1
ATOM 728 C C . ARG A 1 96 ? -1.659 -9.236 -12.659 1.00 92.25 96 ARG A C 1
ATOM 730 O O . ARG A 1 96 ? -1.475 -8.511 -11.688 1.00 92.25 96 ARG A O 1
ATOM 737 N N . ILE A 1 97 ? -0.847 -9.250 -13.711 1.00 91.62 97 ILE A N 1
ATOM 738 C CA . ILE A 1 97 ? 0.255 -8.298 -13.880 1.00 91.62 97 ILE A CA 1
ATOM 739 C C . ILE A 1 97 ? -0.346 -6.995 -14.413 1.00 91.62 97 ILE A C 1
ATOM 741 O O . ILE A 1 97 ? -0.950 -6.995 -15.485 1.00 91.62 97 ILE A O 1
ATOM 745 N N . LEU A 1 98 ? -0.213 -5.902 -13.662 1.00 90.25 98 LEU A N 1
ATOM 746 C CA . LEU A 1 98 ? -0.732 -4.594 -14.068 1.00 90.25 98 LEU A CA 1
ATOM 747 C C . LEU A 1 98 ? 0.253 -3.871 -14.982 1.00 90.25 98 LEU A C 1
ATOM 749 O O . LEU A 1 98 ? -0.150 -3.274 -15.975 1.00 90.25 98 LEU A O 1
ATOM 753 N N . THR A 1 99 ? 1.543 -3.938 -14.654 1.00 88.19 99 THR A N 1
ATOM 754 C CA . THR A 1 99 ? 2.600 -3.265 -15.405 1.00 88.19 99 THR A CA 1
ATOM 755 C C . THR A 1 99 ? 3.958 -3.932 -15.192 1.00 88.19 99 THR A C 1
ATOM 757 O O . THR A 1 99 ? 4.163 -4.712 -14.265 1.00 88.19 99 THR A O 1
ATOM 760 N N . ARG A 1 100 ? 4.910 -3.595 -16.060 1.00 81.00 100 ARG A N 1
ATOM 761 C CA . ARG A 1 100 ? 6.348 -3.847 -15.869 1.00 81.00 100 ARG A CA 1
ATOM 762 C C . ARG A 1 100 ? 7.164 -2.553 -15.916 1.00 81.00 100 ARG A C 1
ATOM 764 O O . ARG A 1 100 ? 8.386 -2.597 -15.985 1.00 81.00 100 ARG A O 1
ATOM 771 N N . ARG A 1 101 ? 6.489 -1.402 -15.980 1.00 81.06 101 ARG A N 1
ATOM 772 C CA . ARG A 1 101 ? 7.108 -0.084 -16.111 1.00 81.06 101 ARG A CA 1
ATOM 773 C C . ARG A 1 101 ? 7.048 0.628 -14.766 1.00 81.06 101 ARG A C 1
ATOM 775 O O . ARG A 1 101 ? 5.991 0.704 -14.145 1.00 81.06 101 ARG A O 1
ATOM 782 N N . LEU A 1 102 ? 8.185 1.165 -14.336 1.00 78.38 102 LEU A N 1
ATOM 783 C CA . LEU A 1 102 ? 8.255 2.039 -13.168 1.00 78.38 102 LEU A CA 1
ATOM 784 C C . LEU A 1 102 ? 7.436 3.309 -13.432 1.00 78.38 102 LEU A C 1
ATOM 786 O O . LEU A 1 102 ? 7.509 3.875 -14.522 1.00 78.38 102 LEU A O 1
ATOM 790 N N . GLY A 1 103 ? 6.650 3.733 -12.442 1.00 79.94 103 GLY A N 1
ATOM 791 C CA . GLY A 1 103 ? 5.810 4.930 -12.537 1.00 79.94 103 GLY A CA 1
ATOM 792 C C . GLY A 1 103 ? 4.560 4.787 -13.414 1.00 79.94 103 GLY A C 1
ATOM 793 O O . GLY A 1 103 ? 3.949 5.794 -13.764 1.00 79.94 103 GLY A O 1
ATOM 794 N N . ASP A 1 104 ? 4.168 3.569 -13.801 1.00 85.12 104 ASP A N 1
ATOM 795 C CA . ASP A 1 104 ? 2.918 3.359 -14.533 1.00 85.12 104 ASP A CA 1
ATOM 796 C C . ASP A 1 104 ? 1.699 3.668 -13.636 1.00 85.12 104 ASP A C 1
ATOM 798 O O . ASP A 1 104 ? 1.537 3.045 -12.576 1.00 85.12 104 ASP A O 1
ATOM 802 N N . PRO A 1 105 ? 0.800 4.579 -14.055 1.00 88.69 105 PRO A N 1
ATOM 803 C CA . PRO A 1 105 ? -0.327 5.012 -13.235 1.00 88.69 105 PRO A CA 1
ATOM 804 C C . PRO A 1 105 ? -1.336 3.896 -12.933 1.00 88.69 105 PRO A C 1
ATOM 806 O O . PRO A 1 105 ? -2.140 4.045 -12.010 1.00 88.69 105 PRO A O 1
ATOM 809 N N . LEU A 1 106 ? -1.335 2.784 -13.683 1.00 90.44 106 LEU A N 1
ATOM 810 C CA . LEU A 1 106 ? -2.238 1.658 -13.425 1.00 90.44 106 LEU A CA 1
ATOM 811 C C . LEU A 1 106 ? -1.959 0.988 -12.080 1.00 90.44 106 LEU A C 1
ATOM 813 O O . LEU A 1 106 ? -2.905 0.657 -11.361 1.00 90.44 106 LEU A O 1
ATOM 817 N N . LEU A 1 107 ? -0.682 0.802 -11.740 1.00 90.88 107 LEU A 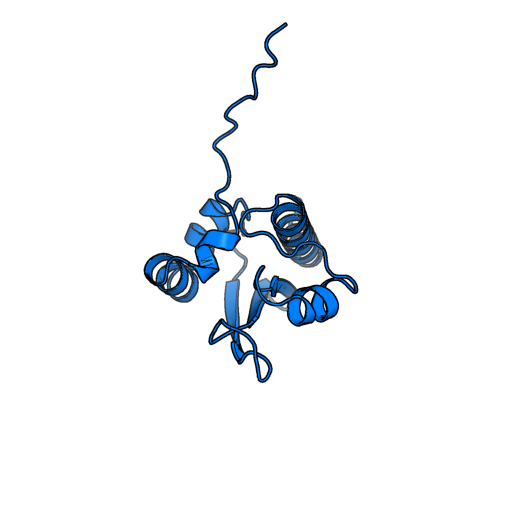N 1
ATOM 818 C CA . LEU A 1 107 ? -0.298 0.208 -10.465 1.00 90.88 107 LEU A CA 1
ATOM 819 C C . LEU A 1 107 ? -0.592 1.176 -9.314 1.00 90.88 107 LEU A C 1
ATOM 821 O O . LEU A 1 107 ? -1.231 0.786 -8.341 1.00 90.88 107 LEU A O 1
ATOM 825 N N . ASP A 1 108 ? -0.247 2.455 -9.480 1.00 92.00 108 ASP A N 1
ATOM 826 C CA . ASP A 1 108 ? -0.541 3.499 -8.493 1.00 92.00 108 ASP A CA 1
ATOM 827 C C . ASP A 1 108 ? -2.049 3.607 -8.200 1.00 92.00 108 ASP A C 1
ATOM 829 O O . ASP A 1 108 ? -2.472 3.706 -7.045 1.00 92.00 108 ASP A O 1
ATOM 833 N N . ARG A 1 109 ? -2.888 3.545 -9.242 1.00 92.38 109 ARG A N 1
ATOM 834 C CA . ARG A 1 109 ? -4.350 3.555 -9.095 1.00 92.38 109 ARG A CA 1
ATOM 835 C C . ARG A 1 109 ? -4.861 2.315 -8.367 1.00 92.38 109 ARG A C 1
ATOM 837 O O . ARG A 1 109 ? -5.771 2.443 -7.553 1.00 92.38 109 ARG A O 1
ATOM 844 N N . ALA A 1 110 ? -4.312 1.137 -8.661 1.00 93.62 110 ALA A N 1
ATOM 845 C CA . ALA A 1 110 ? -4.715 -0.103 -8.005 1.00 93.62 110 ALA A CA 1
ATOM 846 C C . ALA A 1 110 ? -4.366 -0.095 -6.511 1.00 93.62 110 ALA A C 1
ATOM 848 O O . ALA A 1 110 ? -5.219 -0.432 -5.695 1.00 93.62 110 ALA A O 1
ATOM 849 N N . ILE A 1 111 ? -3.162 0.363 -6.154 1.00 94.56 111 ILE A N 1
ATOM 850 C CA . ILE A 1 111 ? -2.718 0.481 -4.759 1.00 94.56 111 ILE A CA 1
ATOM 851 C C . ILE A 1 111 ? -3.612 1.456 -3.990 1.00 94.56 111 ILE A C 1
ATOM 853 O O . ILE A 1 111 ? -4.093 1.127 -2.908 1.00 94.56 111 ILE A O 1
ATOM 857 N N . ARG A 1 112 ? -3.898 2.635 -4.558 1.00 94.00 112 ARG A N 1
ATOM 858 C CA . ARG A 1 112 ? -4.791 3.613 -3.914 1.00 94.00 112 ARG A CA 1
ATOM 859 C C . ARG A 1 112 ? -6.209 3.077 -3.732 1.00 94.00 112 ARG A C 1
ATOM 861 O O . ARG A 1 112 ? -6.777 3.244 -2.659 1.00 94.00 112 ARG A O 1
ATOM 868 N N . ALA A 1 113 ? -6.762 2.403 -4.740 1.00 94.12 113 ALA A N 1
ATOM 869 C CA . ALA A 1 113 ? -8.088 1.796 -4.638 1.00 94.12 113 ALA A CA 1
ATOM 870 C C . ALA A 1 113 ? -8.143 0.685 -3.571 1.00 94.12 113 ALA A C 1
ATOM 872 O O . ALA A 1 113 ? -9.144 0.563 -2.867 1.00 94.12 113 ALA A O 1
ATOM 873 N N . ASP A 1 114 ? -7.076 -0.106 -3.431 1.00 95.81 114 ASP A N 1
ATOM 874 C CA . ASP A 1 114 ? -6.970 -1.141 -2.398 1.00 95.81 114 ASP A CA 1
ATOM 875 C C . ASP A 1 114 ? -6.885 -0.525 -0.991 1.00 95.81 114 ASP A C 1
ATOM 877 O O . ASP A 1 114 ? -7.620 -0.925 -0.088 1.00 95.81 114 ASP A O 1
ATOM 881 N N . ALA A 1 115 ? -6.075 0.525 -0.823 1.00 95.69 115 ALA A N 1
ATOM 882 C CA . ALA A 1 115 ? -5.981 1.274 0.429 1.00 95.69 115 ALA A CA 1
ATOM 883 C C . ALA A 1 115 ? -7.320 1.912 0.830 1.00 95.69 115 ALA A C 1
ATOM 885 O O . ALA A 1 115 ? -7.750 1.795 1.977 1.00 95.69 115 ALA A O 1
ATOM 886 N N . GLU A 1 116 ? -8.023 2.530 -0.120 1.00 94.88 116 GLU A N 1
ATOM 887 C CA . GLU A 1 116 ? -9.351 3.103 0.104 1.00 94.88 116 GLU A CA 1
ATOM 888 C C . GLU A 1 116 ? -10.371 2.022 0.500 1.00 94.88 116 GLU A C 1
ATOM 890 O O . GLU A 1 116 ? -11.156 2.203 1.431 1.00 94.88 116 GLU A O 1
ATOM 895 N N . ALA A 1 117 ? -10.343 0.863 -0.165 1.00 95.19 117 ALA A N 1
ATOM 896 C CA . ALA A 1 117 ? -11.198 -0.264 0.191 1.00 95.19 117 ALA A CA 1
ATOM 897 C C . ALA A 1 117 ? -10.876 -0.810 1.594 1.00 95.19 117 ALA A C 1
ATOM 899 O O . ALA A 1 117 ? -11.791 -1.178 2.331 1.00 95.19 117 ALA A O 1
ATOM 900 N N . ALA A 1 118 ? -9.600 -0.860 1.986 1.00 95.81 118 ALA A N 1
ATOM 901 C CA . ALA A 1 118 ? -9.183 -1.259 3.329 1.00 95.81 118 ALA A CA 1
ATOM 902 C C . ALA A 1 118 ? -9.682 -0.273 4.398 1.00 95.81 118 ALA A C 1
ATOM 904 O O . ALA A 1 118 ? -10.264 -0.694 5.394 1.00 95.81 118 ALA A O 1
ATOM 905 N N . LEU A 1 119 ? -9.546 1.033 4.160 1.00 94.44 119 LEU A N 1
ATOM 906 C CA . LEU A 1 119 ? -10.045 2.073 5.064 1.00 94.44 119 LEU A CA 1
ATOM 907 C C . LEU A 1 119 ? -11.574 2.055 5.189 1.00 94.44 119 LEU A C 1
ATOM 909 O O . LEU A 1 119 ? -12.102 2.186 6.294 1.00 94.44 119 LEU A O 1
ATOM 913 N N . ARG A 1 120 ? -12.295 1.803 4.089 1.00 93.25 120 ARG A N 1
ATOM 914 C CA . ARG A 1 120 ? -13.756 1.632 4.115 1.00 93.25 120 ARG A CA 1
ATOM 915 C C . ARG A 1 120 ? -14.202 0.451 4.970 1.00 93.25 120 ARG A C 1
ATOM 917 O O . ARG A 1 120 ? -15.218 0.555 5.653 1.00 93.25 120 ARG A O 1
ATOM 924 N N . ARG A 1 121 ? -13.444 -0.652 4.983 1.00 93.19 121 ARG A N 1
ATOM 925 C CA . ARG A 1 121 ? -13.724 -1.805 5.862 1.00 93.19 121 ARG A CA 1
ATOM 926 C C . ARG A 1 121 ? -13.573 -1.463 7.345 1.00 93.19 121 ARG A C 1
ATOM 928 O O . ARG A 1 121 ? -14.283 -2.044 8.151 1.00 93.19 121 ARG A O 1
ATOM 935 N N . LEU A 1 122 ? -12.727 -0.489 7.685 1.00 90.12 122 LEU A N 1
ATOM 936 C CA . LEU A 1 122 ? -12.574 0.046 9.044 1.00 90.12 122 LEU A CA 1
ATOM 937 C C . LEU A 1 122 ? -13.620 1.113 9.408 1.00 90.12 122 LEU A C 1
ATOM 939 O O . LEU A 1 122 ? -13.479 1.808 10.412 1.00 90.12 122 LEU A O 1
ATOM 943 N N . GLY A 1 123 ? -14.643 1.322 8.576 1.00 80.81 123 GLY A N 1
ATOM 944 C CA . GLY A 1 123 ? -15.640 2.370 8.797 1.00 80.81 123 GLY A CA 1
ATOM 945 C C . GLY A 1 123 ? -15.131 3.784 8.490 1.00 80.81 123 GLY A C 1
ATOM 946 O O . GLY A 1 123 ? -15.707 4.760 8.965 1.00 80.81 123 GLY A O 1
ATOM 947 N N . GLY A 1 124 ? -14.037 3.936 7.735 1.00 64.94 124 GLY A N 1
ATOM 948 C CA . GLY A 1 124 ? -13.645 5.223 7.162 1.00 64.94 124 GLY A CA 1
ATOM 949 C C . GLY A 1 124 ? -14.515 5.546 5.949 1.00 64.94 124 GLY A C 1
ATOM 950 O O . GLY A 1 124 ? -14.438 4.856 4.935 1.00 64.94 124 GLY A O 1
ATOM 951 N N . THR A 1 125 ? -15.356 6.576 6.026 1.00 49.59 125 THR A N 1
ATOM 952 C CA . THR A 1 125 ? -15.931 7.178 4.816 1.00 49.59 125 THR A CA 1
ATOM 953 C C . THR A 1 125 ? -14.810 7.894 4.068 1.00 49.59 125 THR A C 1
ATOM 955 O O . THR A 1 125 ? -14.163 8.763 4.654 1.00 49.59 125 THR A O 1
ATOM 958 N N . ALA A 1 126 ? -14.560 7.451 2.831 1.00 44.84 126 ALA A N 1
ATOM 959 C CA . ALA A 1 126 ? -13.610 8.039 1.887 1.00 44.84 126 ALA A CA 1
ATOM 960 C C . ALA A 1 126 ? -13.857 9.537 1.657 1.00 44.84 126 ALA A C 1
ATOM 962 O O . ALA 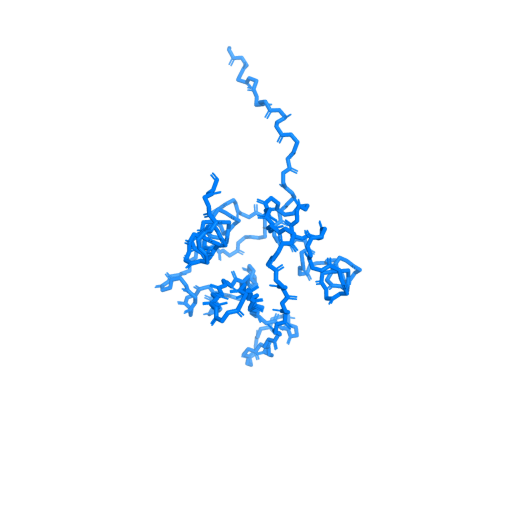A 1 126 ? -15.042 9.947 1.713 1.00 44.84 126 ALA A O 1
#

pLDDT: mean 84.19, std 16.21, range [32.25, 96.5]

Radius of gyration: 14.86 Å; chains: 1; bounding box: 32×39×45 Å

Sequence (126 aa):
MAVQTQDDGAAISTAIVWDDAAFKRRLLSEPKPALRELGIAVPDDVSVRLVTSKGAPGDEDDHSLMQFVLERGDDFAHFFLPSPRSPCAQQAVYGRILTRRLGDPLLDRAIRADAEAALRRLGGTA

Organism: NCBI:txid1633335

Secondary structure (DSSP, 8-state):
---------PPPPTTHHHH-HHHHHHHHH-HHHHHHHTT----TT-EEEEEEEEPPTT-SSSEEEEEEEEEETTEEEEEEEE-TT-HHHHHHHHSS---SSTT-HHHHHHHHHHHHHHHHHTT---